Protein AF-M2N703-F1 (afdb_monomer_lite)

Radius of gyration: 24.12 Å; chains: 1; bounding box: 45×65×49 Å

pLDDT: mean 72.52, std 17.82, range [39.44, 97.25]

Foldseek 3Di:
DDDDDDDDDPPPDDPVVVVVVVVVVVVVVCVVCVPPDPDPPPPPPPDPDPDPDDPPPDDVCNVVVDPDDPPPPDDDDDDDPCPVVVVLQQVQAAPVPRDGQDDPPDDPDDSVVQQQVQAAPPPSGGHHPVQWDDDVGTHGPVRVVD

Organism: Baudoinia panamericana (strain UAMH 10762) (NCBI:txid717646)

Sequence (146 aa):
GSRTRKRHRDDRPEEGDVYASTLKRLFDAQKRHPDASPMPSSQSLPTPSAGHGTPQRSTLHSFWKLPSEPSRRDLDAMDVDDGAQRLVLESLRCEDCDRRLMDDEGGLIVESMIEQETACVCCRRRVCDTCSVSGDRRICLGCAST

Secondary structure (DSSP, 8-state):
---PPP--------HHHHHHHHHHHHHHHHHH-TT------------------------HHHHTT---------------S-HHHHHHHHHSB-TTT--BSS-SS-----HHHHHHHHB-TTT--B--GGGEEESSSEEEHHHH--

Structure (mmCIF, N/CA/C/O backbone):
data_AF-M2N703-F1
#
_entry.id   AF-M2N703-F1
#
loop_
_atom_site.group_PDB
_atom_site.id
_atom_site.type_symbol
_atom_site.label_atom_id
_atom_site.label_alt_id
_atom_site.label_comp_id
_atom_site.label_asym_id
_atom_site.label_entity_id
_atom_site.label_seq_id
_atom_site.pdbx_PDB_ins_code
_atom_site.Cartn_x
_atom_site.Cartn_y
_atom_site.Cartn_z
_atom_site.occupancy
_atom_site.B_iso_or_equiv
_atom_site.auth_seq_id
_atom_site.auth_comp_id
_atom_site.auth_asym_id
_atom_site.auth_atom_id
_atom_site.pdbx_PDB_model_num
ATOM 1 N N . GLY A 1 1 ? 16.851 32.153 2.566 1.00 46.31 1 GLY A N 1
ATOM 2 C CA . GLY A 1 1 ? 16.071 30.904 2.498 1.00 46.31 1 GLY A CA 1
ATOM 3 C C . GLY A 1 1 ? 16.690 29.982 1.474 1.00 46.31 1 GLY A C 1
ATOM 4 O O . GLY A 1 1 ? 16.615 30.271 0.287 1.00 46.31 1 GLY A O 1
ATOM 5 N N . SER A 1 2 ? 17.356 28.919 1.918 1.00 62.38 2 SER A N 1
ATOM 6 C CA . SER A 1 2 ? 18.016 27.965 1.022 1.00 62.38 2 SER A CA 1
ATOM 7 C C . SER A 1 2 ? 16.990 26.957 0.509 1.00 62.38 2 SER A C 1
ATOM 9 O O . SER A 1 2 ? 16.600 26.038 1.223 1.00 62.38 2 SER A O 1
ATOM 11 N N . ARG A 1 3 ? 16.522 27.149 -0.726 1.00 70.56 3 ARG A N 1
ATOM 12 C CA . ARG A 1 3 ? 15.630 26.214 -1.422 1.00 70.56 3 ARG A CA 1
ATOM 13 C C . ARG A 1 3 ? 16.445 24.982 -1.823 1.00 70.56 3 ARG A C 1
ATOM 15 O O . ARG A 1 3 ? 17.262 25.057 -2.739 1.00 70.56 3 ARG A O 1
ATOM 22 N N . THR A 1 4 ? 16.267 23.853 -1.142 1.00 74.62 4 THR A N 1
ATOM 23 C CA . THR A 1 4 ? 16.897 22.594 -1.558 1.00 74.62 4 THR A CA 1
ATOM 24 C C . THR A 1 4 ? 16.247 22.124 -2.860 1.00 74.62 4 THR A C 1
ATOM 26 O O . THR A 1 4 ? 15.032 21.959 -2.963 1.00 74.62 4 THR A O 1
ATOM 29 N N . ARG A 1 5 ? 17.053 21.989 -3.919 1.00 76.62 5 ARG A N 1
ATOM 30 C CA . ARG A 1 5 ? 16.572 21.575 -5.243 1.00 76.62 5 ARG A CA 1
ATOM 31 C C . ARG A 1 5 ? 16.208 20.090 -5.202 1.00 76.62 5 ARG A C 1
ATOM 33 O O . ARG A 1 5 ? 16.983 19.289 -4.678 1.00 76.62 5 ARG A O 1
ATOM 40 N N . LYS A 1 6 ? 15.053 19.723 -5.773 1.00 77.00 6 LYS A N 1
ATOM 41 C CA . LYS A 1 6 ? 14.619 18.324 -5.914 1.00 77.00 6 LYS A CA 1
ATOM 42 C C . LYS A 1 6 ? 15.734 17.540 -6.607 1.00 77.00 6 LYS A C 1
ATOM 44 O O . LYS A 1 6 ? 16.128 17.872 -7.726 1.00 77.00 6 LYS A O 1
ATOM 49 N N . ARG A 1 7 ? 16.273 16.534 -5.919 1.00 76.00 7 ARG A N 1
ATOM 50 C CA . ARG A 1 7 ? 17.220 15.599 -6.522 1.00 76.00 7 ARG A CA 1
ATOM 51 C C . ARG A 1 7 ? 16.426 14.697 -7.451 1.00 76.00 7 ARG A C 1
ATOM 53 O O . ARG A 1 7 ? 15.554 13.960 -7.000 1.00 76.00 7 ARG A O 1
ATOM 60 N N . HIS A 1 8 ? 16.701 14.821 -8.738 1.00 72.44 8 HIS A N 1
ATOM 61 C CA . HIS A 1 8 ? 16.291 13.837 -9.721 1.00 72.44 8 HIS A CA 1
ATOM 62 C C . HIS A 1 8 ? 16.931 12.499 -9.338 1.00 72.44 8 HIS A C 1
ATOM 64 O O . HIS A 1 8 ? 18.124 12.455 -9.035 1.00 72.44 8 HIS A O 1
ATOM 70 N N . ARG A 1 9 ? 16.121 11.447 -9.262 1.00 74.62 9 ARG A N 1
ATOM 71 C CA . ARG A 1 9 ? 16.570 10.083 -8.991 1.00 74.62 9 ARG A CA 1
ATOM 72 C C . ARG A 1 9 ? 15.995 9.197 -10.080 1.00 74.62 9 ARG A C 1
ATOM 74 O O . ARG A 1 9 ? 15.022 8.491 -9.845 1.00 74.62 9 ARG A O 1
ATOM 81 N N . ASP A 1 10 ? 16.639 9.248 -11.236 1.00 70.50 10 ASP A N 1
ATOM 82 C CA . ASP A 1 10 ? 16.425 8.278 -12.307 1.00 70.50 10 ASP A CA 1
ATOM 83 C C . ASP A 1 10 ? 17.621 7.319 -12.369 1.00 70.50 10 ASP A C 1
ATOM 85 O O . ASP A 1 10 ? 18.140 6.999 -13.427 1.00 70.50 10 ASP A O 1
ATOM 89 N N . ASP A 1 11 ? 18.046 6.814 -11.206 1.00 76.94 11 ASP A N 1
ATOM 90 C CA . ASP A 1 11 ? 18.949 5.658 -11.11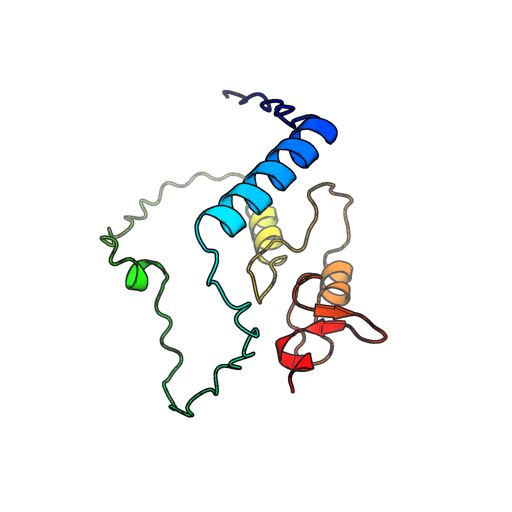3 1.00 76.94 11 ASP A CA 1
ATOM 91 C C . ASP A 1 11 ? 18.157 4.341 -11.242 1.00 76.94 11 ASP A C 1
ATOM 93 O O . ASP A 1 11 ? 18.515 3.324 -10.645 1.00 76.94 11 ASP A O 1
ATOM 97 N N . ARG A 1 12 ? 17.014 4.361 -11.946 1.00 82.62 12 ARG A N 1
ATOM 98 C CA . ARG A 1 12 ? 16.209 3.160 -12.161 1.00 82.62 12 ARG A CA 1
ATOM 99 C C . ARG A 1 12 ? 16.908 2.322 -13.237 1.00 82.62 12 ARG A C 1
ATOM 101 O O . ARG A 1 12 ? 16.991 2.785 -14.372 1.00 82.62 12 ARG A O 1
ATOM 108 N N . PRO A 1 13 ? 17.401 1.117 -12.909 1.00 85.44 13 PRO A N 1
ATOM 109 C CA . PRO A 1 13 ? 18.003 0.238 -13.904 1.00 85.44 13 PRO A CA 1
ATOM 110 C C . PRO A 1 13 ? 16.981 -0.167 -14.971 1.00 85.44 13 PRO A C 1
ATOM 112 O O . PRO A 1 13 ? 15.771 -0.178 -14.714 1.00 85.44 13 PRO A O 1
ATOM 115 N N . GLU A 1 14 ? 17.481 -0.518 -16.155 1.00 90.69 14 GLU A N 1
ATOM 116 C CA . GLU A 1 14 ? 16.664 -1.062 -17.236 1.00 90.69 14 GLU A CA 1
ATOM 117 C C . GLU A 1 14 ? 15.948 -2.340 -16.769 1.00 90.69 14 GLU A C 1
ATOM 119 O O . GLU A 1 14 ? 16.487 -3.135 -15.995 1.00 90.69 14 GLU A O 1
ATOM 124 N N . GLU A 1 15 ? 14.723 -2.564 -17.248 1.00 92.00 15 GLU A N 1
ATOM 125 C CA . GLU A 1 15 ? 13.952 -3.764 -16.912 1.00 92.00 15 GLU A CA 1
ATOM 126 C C . GLU A 1 15 ? 14.706 -5.059 -17.261 1.00 92.00 15 GLU A C 1
ATOM 128 O O . GLU A 1 15 ? 14.689 -6.007 -16.473 1.00 92.00 15 GLU A O 1
ATOM 133 N N . GLY A 1 16 ? 15.439 -5.073 -18.380 1.00 94.81 16 GLY A N 1
ATOM 134 C CA . GLY A 1 16 ? 16.283 -6.201 -18.779 1.00 94.81 16 GLY A CA 1
ATOM 135 C C . GLY A 1 16 ? 17.371 -6.532 -17.751 1.00 94.81 16 GLY A C 1
ATOM 136 O O . GLY A 1 16 ? 17.542 -7.698 -17.382 1.00 94.81 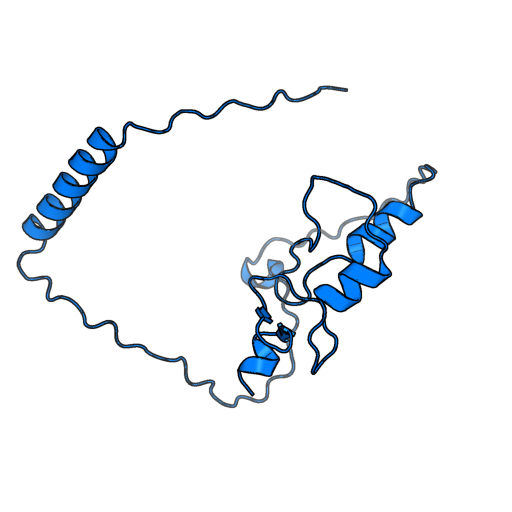16 GLY A O 1
ATOM 137 N N . ASP A 1 17 ? 18.045 -5.515 -17.212 1.00 93.44 17 ASP A N 1
ATOM 138 C CA . ASP A 1 17 ? 19.077 -5.682 -16.180 1.00 93.44 17 ASP A CA 1
ATOM 139 C C . ASP A 1 17 ? 18.487 -6.194 -14.861 1.00 93.44 17 ASP A C 1
ATOM 141 O O . ASP A 1 17 ? 19.048 -7.076 -14.196 1.00 93.44 17 ASP A O 1
ATOM 145 N N . VAL A 1 18 ? 17.314 -5.680 -14.480 1.00 94.69 18 VAL A N 1
ATOM 146 C CA . VAL A 1 18 ? 16.582 -6.163 -13.303 1.00 94.69 18 VAL A CA 1
ATOM 147 C C . VAL A 1 18 ? 16.211 -7.632 -13.480 1.00 94.69 18 VAL A C 1
ATOM 149 O O . VAL A 1 18 ? 16.441 -8.430 -12.567 1.00 94.69 18 VAL A O 1
ATOM 152 N N . TYR A 1 19 ? 15.704 -8.011 -14.652 1.00 96.75 19 TYR A N 1
ATOM 153 C CA . TYR A 1 19 ? 15.330 -9.387 -14.955 1.00 96.75 19 TYR A CA 1
ATOM 154 C C . TYR A 1 19 ? 16.536 -10.330 -14.883 1.00 96.75 19 TYR A C 1
ATOM 156 O O . TYR A 1 19 ? 16.517 -11.310 -14.131 1.00 96.75 19 TYR A O 1
ATOM 164 N N . ALA A 1 20 ? 17.622 -9.999 -15.586 1.00 96.62 20 ALA A N 1
ATOM 165 C CA . ALA A 1 20 ? 18.835 -10.810 -15.613 1.00 96.62 20 ALA A CA 1
ATOM 166 C C . ALA A 1 20 ? 19.461 -10.958 -14.216 1.00 96.62 20 ALA A C 1
ATOM 168 O O . ALA A 1 20 ? 19.832 -12.063 -13.803 1.00 96.62 20 ALA A O 1
ATOM 169 N N . SER A 1 21 ? 19.539 -9.862 -13.452 1.00 96.44 21 SER A N 1
ATOM 170 C CA . SER A 1 21 ? 20.088 -9.881 -12.092 1.00 96.44 21 SER A CA 1
ATOM 171 C C . SER A 1 21 ? 19.234 -10.719 -11.137 1.00 96.44 21 SER A C 1
ATOM 173 O O . SER A 1 21 ? 19.770 -11.478 -10.326 1.00 96.44 21 SER A O 1
ATOM 175 N N . THR A 1 22 ? 17.910 -10.636 -11.259 1.00 96.44 22 THR A N 1
ATOM 176 C CA . THR A 1 22 ? 16.965 -11.421 -10.460 1.00 96.44 22 THR A CA 1
ATOM 177 C C . THR A 1 22 ? 17.107 -12.905 -10.758 1.00 96.44 22 THR A C 1
ATOM 179 O O . THR A 1 22 ? 17.272 -13.700 -9.832 1.00 96.44 22 THR A O 1
ATOM 182 N N . LEU A 1 23 ? 17.118 -13.277 -12.040 1.00 97.25 23 LEU A N 1
ATOM 183 C CA . LEU A 1 23 ? 17.233 -14.670 -12.460 1.00 97.25 23 LEU A CA 1
ATOM 184 C C . LEU A 1 23 ? 18.543 -15.295 -11.966 1.00 97.25 23 LEU A C 1
ATOM 186 O O . LEU A 1 23 ? 18.536 -16.394 -11.409 1.00 97.25 23 LEU A O 1
ATOM 190 N N . LYS A 1 24 ? 19.654 -14.554 -12.068 1.00 97.06 24 LYS A N 1
ATOM 191 C CA . LYS A 1 24 ? 20.945 -14.971 -11.513 1.00 97.06 24 LYS A CA 1
ATOM 192 C C . LYS A 1 24 ? 20.864 -15.215 -10.003 1.00 97.06 24 LYS A C 1
ATOM 194 O O . LYS A 1 24 ? 21.310 -16.254 -9.528 1.00 97.06 24 LYS A O 1
ATOM 199 N N . ARG A 1 25 ? 20.268 -14.289 -9.242 1.00 95.81 25 ARG A N 1
ATOM 200 C CA . ARG A 1 25 ? 20.144 -14.411 -7.776 1.00 95.81 25 ARG A CA 1
ATOM 201 C C . ARG A 1 25 ? 19.295 -15.610 -7.363 1.00 95.81 25 ARG A C 1
ATOM 203 O O . ARG A 1 25 ? 19.656 -16.280 -6.399 1.00 95.81 25 ARG A O 1
ATOM 210 N N . LEU A 1 26 ? 18.204 -15.881 -8.080 1.00 93.62 26 LEU A N 1
ATOM 211 C CA . LEU A 1 26 ? 17.349 -17.046 -7.839 1.00 93.62 26 LEU A CA 1
ATOM 212 C C . LEU A 1 26 ? 18.117 -18.350 -8.074 1.00 93.62 26 LEU A C 1
ATOM 214 O O . LEU A 1 26 ? 18.108 -19.232 -7.216 1.00 93.62 26 LEU A O 1
ATOM 218 N N . PHE A 1 27 ? 18.842 -18.437 -9.188 1.00 94.50 27 PHE A N 1
ATOM 219 C CA . PHE A 1 27 ? 19.640 -19.615 -9.513 1.00 94.50 27 PHE A CA 1
ATOM 220 C C . PHE A 1 27 ? 20.782 -19.835 -8.508 1.00 94.50 27 PHE A C 1
ATOM 222 O O . PHE A 1 27 ? 20.968 -20.939 -7.996 1.00 94.50 27 PHE A O 1
ATOM 229 N N . ASP A 1 28 ? 21.502 -18.771 -8.142 1.00 95.25 28 ASP A N 1
ATOM 230 C CA . ASP A 1 28 ? 22.570 -18.827 -7.138 1.00 95.25 28 ASP A CA 1
ATOM 231 C C . ASP A 1 28 ? 22.037 -19.201 -5.745 1.00 95.25 28 ASP A C 1
ATOM 233 O O . ASP A 1 28 ? 22.738 -19.836 -4.954 1.00 95.25 28 ASP A O 1
ATOM 237 N N . ALA A 1 29 ? 20.814 -18.791 -5.399 1.00 90.75 29 ALA A N 1
ATOM 238 C CA . ALA A 1 29 ? 20.168 -19.184 -4.149 1.00 90.75 29 ALA A CA 1
ATOM 239 C C . ALA A 1 29 ? 19.854 -20.686 -4.135 1.00 90.75 29 ALA A C 1
ATOM 241 O O . ALA A 1 29 ? 20.221 -21.368 -3.179 1.00 90.75 29 ALA A O 1
ATOM 242 N N . GLN A 1 30 ? 19.271 -21.211 -5.216 1.00 88.38 30 GLN A N 1
ATOM 243 C CA . GLN A 1 30 ? 18.987 -22.642 -5.352 1.00 88.38 30 GLN A CA 1
ATOM 244 C C . GLN A 1 30 ? 20.265 -23.483 -5.316 1.00 88.38 30 GLN A C 1
ATOM 246 O O . GLN A 1 30 ? 20.333 -24.483 -4.609 1.00 88.38 30 GLN A O 1
ATOM 251 N N . LYS A 1 31 ? 21.321 -23.044 -6.010 1.00 90.19 31 LYS A N 1
ATOM 252 C CA . LYS A 1 31 ? 22.604 -23.756 -6.030 1.00 90.19 31 LYS A CA 1
ATOM 253 C C . LYS A 1 31 ? 23.273 -23.824 -4.654 1.00 90.19 31 LYS A C 1
ATOM 255 O O . LYS A 1 31 ? 23.935 -24.811 -4.348 1.00 90.19 31 LYS A O 1
ATOM 260 N N . ARG A 1 32 ? 23.133 -22.776 -3.835 1.00 91.00 32 ARG A N 1
ATOM 261 C CA . ARG A 1 32 ? 23.692 -22.733 -2.471 1.00 91.00 32 ARG A CA 1
ATOM 262 C C . ARG A 1 32 ? 22.892 -23.556 -1.466 1.00 91.00 32 ARG A C 1
ATOM 264 O O . ARG A 1 32 ? 23.465 -23.988 -0.472 1.00 91.00 32 ARG A O 1
ATOM 271 N N . HIS A 1 33 ? 21.605 -23.772 -1.720 1.00 85.12 33 HIS A N 1
ATOM 272 C CA . HIS A 1 33 ? 20.712 -24.498 -0.824 1.00 85.12 33 HIS A CA 1
ATOM 273 C C . HIS A 1 33 ? 19.946 -25.602 -1.577 1.00 85.12 33 HIS A C 1
ATOM 275 O 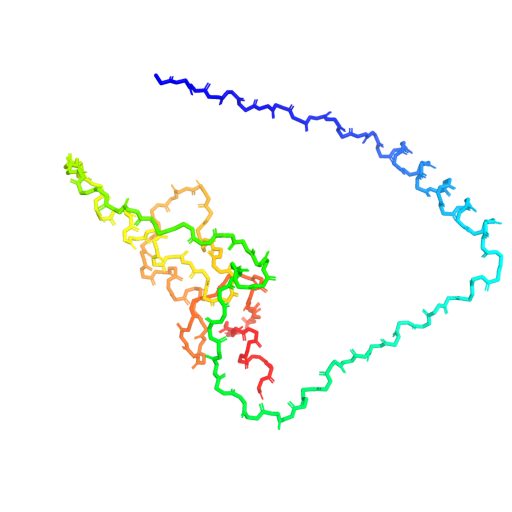O . HIS A 1 33 ? 18.733 -25.485 -1.747 1.00 85.12 33 HIS A O 1
ATOM 281 N N . PRO A 1 34 ? 20.630 -26.675 -2.026 1.00 78.88 34 PRO A N 1
ATOM 282 C CA . PRO A 1 34 ? 19.998 -27.758 -2.785 1.00 78.88 34 PRO A CA 1
ATOM 283 C C . PRO A 1 34 ? 18.911 -28.500 -1.988 1.00 78.88 34 PRO A C 1
ATOM 285 O O . PRO A 1 34 ? 17.944 -28.968 -2.578 1.00 78.88 34 PRO A O 1
ATOM 288 N N . ASP A 1 35 ? 19.028 -28.532 -0.656 1.00 80.25 35 ASP A N 1
ATOM 289 C CA . ASP A 1 35 ? 18.078 -29.198 0.247 1.00 80.25 35 ASP A CA 1
ATOM 290 C C . ASP A 1 35 ? 17.068 -28.230 0.891 1.00 80.25 35 ASP A C 1
ATOM 292 O O . ASP A 1 35 ? 16.363 -28.591 1.838 1.00 80.25 35 ASP A O 1
ATOM 296 N N . ALA A 1 36 ? 16.987 -26.979 0.419 1.00 73.69 36 ALA A N 1
ATOM 297 C CA . ALA A 1 36 ? 15.957 -26.057 0.884 1.00 73.69 36 ALA A CA 1
ATOM 298 C C . ALA A 1 36 ? 14.587 -26.527 0.386 1.00 73.69 36 ALA A C 1
ATOM 300 O O . ALA A 1 36 ? 14.146 -26.187 -0.711 1.00 73.69 36 ALA A O 1
ATOM 301 N N . SER A 1 37 ? 13.895 -27.307 1.217 1.00 72.00 37 SER A N 1
ATOM 302 C CA . SER A 1 37 ? 12.477 -27.577 1.005 1.00 72.00 37 SER A CA 1
ATOM 303 C C . SER A 1 37 ? 11.705 -26.249 1.014 1.00 72.00 37 SER A C 1
ATOM 305 O O . SER A 1 37 ? 11.979 -25.394 1.865 1.00 72.00 37 SER A O 1
ATOM 307 N N . PRO A 1 38 ? 10.761 -26.030 0.080 1.00 70.12 38 PRO A N 1
ATOM 308 C CA . PRO A 1 38 ? 9.867 -24.888 0.168 1.00 70.12 38 PRO A CA 1
ATOM 309 C C . PRO A 1 38 ? 9.095 -25.019 1.479 1.00 70.12 38 PRO A C 1
ATOM 311 O O . PRO A 1 38 ? 8.271 -25.920 1.631 1.00 70.12 38 PRO A O 1
ATOM 314 N N . MET A 1 39 ? 9.396 -24.152 2.450 1.00 69.00 39 MET A N 1
ATOM 315 C CA . MET A 1 39 ? 8.619 -24.106 3.679 1.00 69.00 39 MET A CA 1
ATOM 316 C C . MET A 1 39 ? 7.200 -23.697 3.279 1.00 69.00 39 MET A C 1
ATOM 318 O O . MET A 1 39 ? 7.035 -22.603 2.726 1.00 69.00 39 MET A O 1
ATOM 322 N N . PRO A 1 40 ? 6.173 -24.531 3.521 1.00 65.00 40 PRO A N 1
ATOM 323 C CA . PRO A 1 40 ? 4.810 -24.062 3.381 1.00 65.00 40 PRO A CA 1
ATOM 324 C C . PRO A 1 40 ? 4.676 -22.844 4.291 1.00 65.00 40 PRO A C 1
ATOM 326 O O . PRO A 1 40 ? 5.105 -22.876 5.447 1.00 65.00 40 PRO A O 1
ATOM 329 N N . SER A 1 41 ? 4.141 -21.747 3.757 1.00 62.91 41 SER A N 1
ATOM 330 C CA . SER A 1 41 ? 3.772 -20.597 4.571 1.00 62.91 41 SER A CA 1
ATOM 331 C C . SER A 1 41 ? 2.662 -21.046 5.514 1.00 62.91 41 SER A C 1
ATOM 333 O O . SER A 1 41 ? 1.480 -20.942 5.197 1.00 62.91 41 SER A O 1
ATOM 335 N N . SER A 1 42 ? 3.044 -21.604 6.662 1.00 61.31 42 SER A N 1
ATOM 336 C CA . SER A 1 42 ? 2.148 -21.798 7.784 1.00 61.31 42 SER A CA 1
ATOM 337 C C . SER A 1 42 ? 1.652 -20.410 8.138 1.00 61.31 42 SER A C 1
ATOM 339 O O . SER A 1 42 ? 2.398 -19.596 8.681 1.00 61.31 42 SER A O 1
ATOM 341 N N . GLN A 1 43 ? 0.412 -20.115 7.762 1.00 60.16 43 GLN A N 1
ATOM 342 C CA . GLN A 1 43 ? -0.306 -18.945 8.234 1.00 60.16 43 GLN A CA 1
ATOM 343 C C . GLN A 1 43 ? -0.541 -19.154 9.731 1.00 60.16 43 GLN A C 1
ATOM 345 O O . GLN A 1 43 ? -1.609 -19.579 10.161 1.00 60.16 43 GLN A O 1
ATOM 350 N N . SER A 1 44 ? 0.492 -18.933 10.542 1.00 55.59 44 SER A N 1
ATOM 351 C CA . SER A 1 44 ? 0.340 -18.782 11.977 1.00 55.59 44 SER A CA 1
ATOM 352 C C . SER A 1 44 ? -0.360 -17.448 12.187 1.00 55.59 44 SER A C 1
ATOM 354 O O . SER A 1 44 ? 0.283 -16.408 12.328 1.00 55.59 44 SER A O 1
ATOM 356 N N . LEU A 1 45 ? -1.690 -17.479 12.138 1.00 54.53 45 LEU A N 1
ATOM 357 C CA . LEU A 1 45 ? -2.515 -16.444 12.735 1.00 54.53 45 LEU A CA 1
ATOM 358 C C . LEU A 1 45 ? -2.077 -16.340 14.204 1.00 54.53 45 LEU A C 1
ATOM 360 O O . LEU A 1 45 ? -2.122 -17.351 14.910 1.00 54.53 45 LEU A O 1
ATOM 364 N N . PRO A 1 46 ? -1.599 -15.179 14.678 1.00 49.97 46 PRO A N 1
ATOM 365 C CA . PRO A 1 46 ? -1.338 -15.004 16.093 1.00 49.97 46 PRO A CA 1
ATOM 366 C C . PRO A 1 46 ? -2.677 -15.101 16.821 1.00 49.97 46 PRO A C 1
ATOM 368 O O . PRO A 1 46 ? -3.521 -14.218 16.701 1.00 49.97 46 PRO A O 1
ATOM 371 N N . THR A 1 47 ? -2.892 -16.188 17.557 1.00 49.94 47 THR A N 1
ATOM 372 C CA . THR A 1 47 ? -4.002 -16.306 18.501 1.00 49.94 47 THR A CA 1
ATOM 373 C C . THR A 1 47 ? -3.785 -15.247 19.585 1.00 49.94 47 THR A C 1
ATOM 375 O O . THR A 1 47 ? -2.784 -15.336 20.305 1.00 49.94 47 THR A O 1
ATOM 378 N N . PRO A 1 48 ? -4.653 -14.229 19.736 1.00 47.97 48 PRO A N 1
ATOM 379 C CA . PRO A 1 48 ? -4.529 -13.311 20.853 1.00 47.97 48 PRO A CA 1
ATOM 380 C C . PRO A 1 48 ? -4.873 -14.083 22.127 1.00 47.97 48 PRO A C 1
ATOM 382 O O . PRO A 1 48 ? -6.026 -14.417 22.391 1.00 47.97 48 PRO A O 1
ATOM 385 N N . SER A 1 49 ? -3.844 -14.400 22.912 1.00 46.44 49 SER A N 1
ATOM 386 C CA . SER A 1 49 ? -4.005 -14.749 24.319 1.00 46.44 49 SER A CA 1
ATOM 387 C C . SER A 1 49 ? -4.827 -13.643 24.977 1.00 46.44 49 SER A C 1
ATOM 389 O O . SER A 1 49 ? -4.431 -12.475 24.962 1.00 46.44 49 SER A O 1
ATOM 391 N N . ALA A 1 50 ? -5.988 -14.011 25.514 1.00 48.88 50 ALA A N 1
ATOM 392 C CA . ALA A 1 50 ? -6.860 -13.146 26.290 1.00 48.88 50 ALA A CA 1
ATOM 393 C C . ALA A 1 50 ? -6.195 -12.792 27.634 1.00 48.88 50 ALA A C 1
ATOM 395 O O . ALA A 1 50 ? -6.589 -13.267 28.695 1.00 48.88 50 ALA A O 1
ATOM 396 N N . GLY A 1 51 ? -5.163 -11.954 27.589 1.00 45.66 51 GLY A N 1
ATOM 397 C CA . GLY A 1 51 ? -4.650 -11.227 28.737 1.00 45.66 51 GLY A CA 1
ATOM 398 C C . GLY A 1 51 ? -5.330 -9.867 28.785 1.00 45.66 51 GLY A C 1
ATOM 399 O O . GLY A 1 51 ? -5.001 -8.987 27.996 1.00 45.66 51 GLY A O 1
ATOM 400 N N . HIS A 1 52 ? -6.277 -9.694 29.706 1.00 49.09 52 HIS A N 1
ATOM 401 C CA . HIS A 1 52 ? -6.797 -8.382 30.088 1.00 49.09 52 HIS A CA 1
ATOM 402 C C . HIS A 1 52 ? -5.656 -7.549 30.694 1.00 49.09 52 HIS A C 1
ATOM 404 O O . HIS A 1 52 ? -5.439 -7.547 31.902 1.00 49.09 52 HIS A O 1
ATOM 410 N N . GLY A 1 53 ? -4.895 -6.868 29.842 1.00 44.72 53 GLY A N 1
ATOM 411 C CA . GLY A 1 53 ? -3.994 -5.791 30.219 1.00 44.72 53 GLY A CA 1
ATOM 412 C C . GLY A 1 53 ? -4.625 -4.477 29.793 1.00 44.72 53 GLY A C 1
ATOM 413 O O . GLY A 1 53 ? -5.057 -4.334 28.651 1.00 44.72 53 GLY A O 1
ATOM 414 N N . THR A 1 54 ? -4.704 -3.518 30.710 1.00 55.47 54 THR A N 1
ATOM 415 C CA . THR A 1 54 ? -5.029 -2.124 30.392 1.00 55.47 54 THR A CA 1
ATOM 416 C C . THR A 1 54 ? -4.201 -1.645 29.189 1.00 55.47 54 THR A C 1
ATOM 418 O O . THR A 1 54 ? -3.063 -2.099 29.038 1.00 55.47 54 THR A O 1
ATOM 421 N N . PRO A 1 55 ? -4.716 -0.750 28.320 1.00 48.72 55 PRO A N 1
ATOM 422 C CA . PRO A 1 55 ? -3.940 -0.225 27.202 1.00 48.72 55 PRO A CA 1
ATOM 423 C C . PRO A 1 55 ? -2.766 0.590 27.756 1.00 48.72 55 PRO A C 1
ATOM 425 O O . PRO A 1 55 ? -2.871 1.784 28.033 1.00 48.72 55 PRO A O 1
ATOM 428 N N . GLN A 1 56 ? -1.636 -0.078 27.971 1.00 60.97 56 GLN A N 1
ATOM 429 C CA . GLN A 1 56 ? -0.373 0.545 28.317 1.00 60.97 56 GLN A CA 1
ATOM 430 C C . GLN A 1 56 ? 0.054 1.326 27.076 1.00 60.97 56 GLN A C 1
ATOM 432 O O . GLN A 1 56 ? 0.546 0.760 26.103 1.00 60.97 56 GLN A O 1
ATOM 437 N N . ARG A 1 57 ? -0.191 2.640 27.089 1.00 57.03 57 ARG A N 1
ATOM 438 C CA . ARG A 1 57 ? 0.306 3.590 26.086 1.00 57.03 57 ARG A CA 1
ATOM 439 C C . ARG A 1 57 ? 1.827 3.701 26.236 1.00 57.03 57 ARG A C 1
ATOM 441 O O . ARG A 1 57 ? 2.335 4.704 26.725 1.00 57.03 57 ARG A O 1
ATOM 448 N N . SER A 1 58 ? 2.564 2.655 25.875 1.00 71.12 58 SER A N 1
ATOM 449 C CA . SER A 1 58 ? 4.017 2.728 25.761 1.00 71.12 58 SER A CA 1
ATOM 450 C C . SER A 1 58 ? 4.341 3.519 24.501 1.00 71.12 58 SER A C 1
ATOM 452 O O . SER A 1 58 ? 3.941 3.131 23.401 1.00 71.12 58 SER A O 1
ATOM 454 N N . THR A 1 59 ? 5.036 4.642 24.643 1.00 76.06 59 THR A N 1
ATOM 455 C CA . THR A 1 59 ? 5.513 5.394 23.483 1.00 76.06 59 THR A CA 1
ATOM 456 C C . THR A 1 59 ? 6.601 4.581 22.778 1.00 76.06 59 THR A C 1
ATOM 458 O O . THR A 1 59 ? 7.296 3.779 23.407 1.00 76.06 59 THR A O 1
ATOM 461 N N . LEU A 1 60 ? 6.792 4.792 21.471 1.00 73.44 60 LEU A N 1
ATOM 462 C CA . LEU A 1 60 ? 7.902 4.176 20.726 1.00 73.44 60 LEU A CA 1
ATOM 463 C C . LEU A 1 60 ? 9.247 4.373 21.454 1.00 73.44 60 LEU A C 1
ATOM 465 O O . LEU A 1 60 ? 10.064 3.460 21.496 1.00 73.44 60 LEU A O 1
ATOM 469 N N . HIS A 1 61 ? 9.445 5.513 22.124 1.00 63.28 61 HIS A N 1
ATOM 470 C CA . HIS A 1 61 ? 10.639 5.803 22.926 1.00 63.28 61 HIS A CA 1
ATOM 471 C C . HIS A 1 61 ? 10.915 4.757 24.022 1.00 63.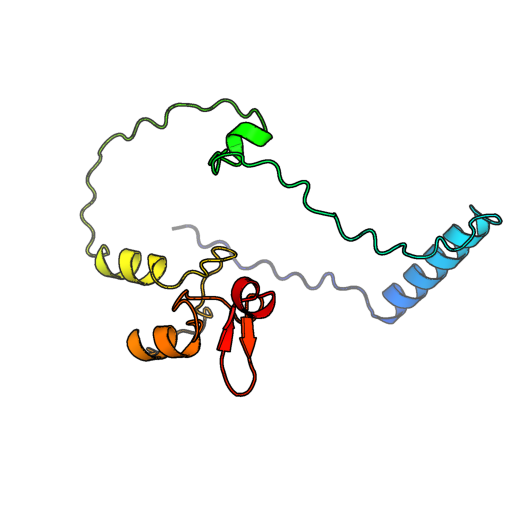28 61 HIS A C 1
ATOM 473 O O . HIS A 1 61 ? 12.076 4.422 24.258 1.00 63.28 61 HIS A O 1
ATOM 479 N N . SER A 1 62 ? 9.870 4.207 24.654 1.00 69.62 62 SER A N 1
ATOM 480 C CA . SER A 1 62 ? 9.983 3.152 25.669 1.00 69.62 62 SER A CA 1
ATOM 481 C C . SER A 1 62 ? 10.475 1.829 25.075 1.00 69.62 62 SER A C 1
ATOM 483 O O . SER A 1 62 ? 11.281 1.141 25.699 1.00 69.62 62 SER A O 1
ATOM 485 N N . PHE A 1 63 ? 10.040 1.495 23.855 1.00 75.56 63 PHE A N 1
ATOM 486 C CA . PHE A 1 63 ? 10.491 0.298 23.137 1.00 75.56 63 PHE A CA 1
ATOM 487 C C . PHE A 1 63 ? 11.970 0.381 22.744 1.00 75.56 63 PHE A C 1
ATOM 489 O O . PHE A 1 63 ? 12.700 -0.599 22.875 1.00 75.56 63 PHE A O 1
ATOM 496 N N . TRP A 1 64 ? 12.427 1.556 22.310 1.00 78.94 64 TRP A N 1
ATOM 497 C CA . TRP A 1 64 ? 13.797 1.764 21.831 1.00 78.94 64 TRP A CA 1
ATOM 498 C C . TRP A 1 64 ? 14.803 2.134 22.937 1.00 78.94 64 TRP A C 1
ATOM 500 O O . TRP A 1 64 ? 15.980 2.316 22.636 1.00 78.94 64 TRP A O 1
ATOM 510 N N . LYS A 1 65 ? 14.368 2.242 24.208 1.00 74.50 65 LYS A N 1
ATOM 511 C CA . LYS A 1 65 ? 15.185 2.678 25.366 1.00 74.50 65 LYS A CA 1
ATOM 512 C C . LYS A 1 65 ? 16.009 3.942 25.080 1.00 74.50 65 LYS A C 1
ATOM 514 O O . LYS A 1 65 ? 17.149 4.066 25.526 1.00 74.50 65 LYS A O 1
ATOM 519 N N . LEU A 1 66 ? 15.449 4.873 24.310 1.00 69.81 66 LEU A N 1
ATOM 520 C CA . LEU A 1 66 ? 16.146 6.116 23.998 1.00 69.81 66 LEU A CA 1
ATOM 521 C C . LEU A 1 66 ? 16.157 7.012 25.246 1.00 69.81 66 LEU A C 1
ATOM 523 O O . LEU A 1 66 ? 15.124 7.102 25.921 1.00 69.81 66 LEU A O 1
ATOM 527 N N . PRO A 1 67 ? 17.279 7.689 25.561 1.00 61.53 67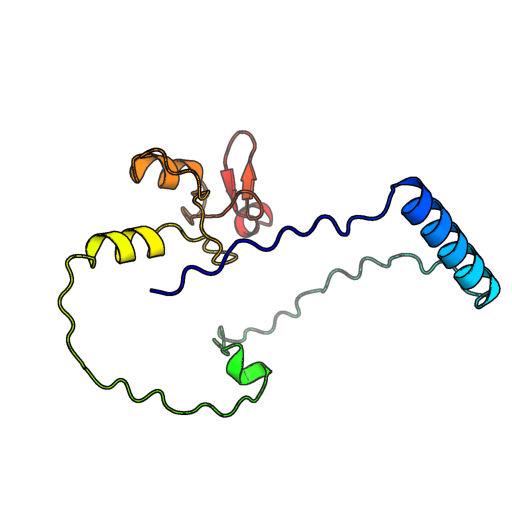 PRO A N 1
ATOM 528 C CA . PRO A 1 67 ? 17.304 8.705 26.605 1.00 61.53 67 PRO A CA 1
ATOM 529 C C . PRO A 1 67 ? 16.201 9.728 26.327 1.00 61.53 67 PRO A C 1
ATOM 531 O O . PRO A 1 67 ? 16.191 10.377 25.282 1.00 61.53 67 PRO A O 1
ATOM 534 N N . SER A 1 68 ? 15.229 9.829 27.231 1.00 57.53 68 SER A N 1
ATOM 535 C CA . SER A 1 68 ? 14.205 10.867 27.148 1.00 57.53 68 SER A CA 1
ATOM 536 C C . SER A 1 68 ? 14.788 12.135 27.754 1.00 57.53 68 SER A C 1
ATOM 538 O O . SER A 1 68 ? 14.749 12.310 28.970 1.00 57.53 68 SER A O 1
ATOM 540 N N . GLU A 1 69 ? 15.373 13.003 26.928 1.00 62.69 69 GLU A N 1
ATOM 541 C CA . GLU A 1 69 ? 15.651 14.365 27.376 1.00 62.69 69 GLU A CA 1
ATOM 542 C C . GLU A 1 69 ? 14.319 15.100 27.582 1.00 62.69 69 GLU A C 1
ATOM 544 O O . GLU A 1 69 ? 13.460 15.080 26.693 1.00 62.69 69 GLU A O 1
ATOM 549 N N . PRO A 1 70 ? 14.102 15.748 28.740 1.00 54.09 70 PRO A N 1
ATOM 550 C CA . PRO A 1 70 ? 12.943 16.600 28.921 1.00 54.09 70 PRO A CA 1
ATOM 551 C C . PRO A 1 70 ? 13.072 17.780 27.960 1.00 54.09 70 PRO A C 1
ATOM 553 O O . PRO A 1 70 ? 13.937 18.640 28.128 1.00 54.09 70 PRO A O 1
ATOM 556 N N . SER A 1 71 ? 12.203 17.829 26.949 1.00 54.09 71 SER A N 1
ATOM 557 C CA . SER A 1 71 ? 12.086 18.984 26.066 1.00 54.09 71 SER A CA 1
ATOM 558 C C . SER A 1 71 ? 11.718 20.203 26.915 1.00 54.09 71 SER A C 1
ATOM 560 O O . SER A 1 71 ? 10.557 20.377 27.300 1.00 54.09 71 SER A O 1
ATOM 562 N N . ARG A 1 72 ? 12.706 21.038 27.234 1.00 47.62 72 ARG A N 1
ATOM 563 C CA . ARG A 1 72 ? 12.477 22.392 27.728 1.00 47.62 72 ARG A CA 1
ATOM 564 C C . ARG A 1 72 ? 11.743 23.140 26.622 1.00 47.62 72 ARG A C 1
ATOM 566 O O . ARG A 1 72 ? 12.306 23.424 25.571 1.00 47.62 72 ARG A O 1
ATOM 573 N N . ARG A 1 73 ? 10.446 23.365 26.827 1.00 48.41 73 ARG A N 1
ATOM 574 C CA . ARG A 1 73 ? 9.667 24.293 26.012 1.00 48.41 73 ARG A CA 1
ATOM 575 C C . ARG A 1 73 ? 9.994 25.687 26.520 1.00 48.41 73 ARG A C 1
ATOM 577 O O . ARG A 1 73 ? 9.334 26.165 27.437 1.00 48.41 73 ARG A O 1
ATOM 584 N N . ASP A 1 74 ? 11.036 26.286 25.961 1.00 43.62 74 ASP A N 1
ATOM 585 C CA . ASP A 1 74 ? 11.200 27.727 26.064 1.00 43.62 74 ASP A CA 1
ATOM 586 C C . ASP A 1 74 ? 10.129 28.377 25.184 1.00 43.62 74 ASP A C 1
ATOM 588 O O . ASP A 1 74 ? 9.987 28.107 23.988 1.00 43.62 74 ASP A O 1
ATOM 592 N N . LEU A 1 75 ? 9.279 29.128 25.874 1.00 53.06 75 LEU A N 1
ATOM 593 C CA . LEU A 1 75 ? 8.229 29.965 25.335 1.00 53.06 75 LEU A CA 1
ATOM 594 C C . LEU A 1 75 ? 8.898 31.172 24.680 1.00 53.06 75 LEU A C 1
ATOM 596 O O . LEU A 1 75 ? 9.158 32.158 25.360 1.00 53.06 75 LEU A O 1
ATOM 600 N N . ASP A 1 76 ? 9.134 31.112 23.375 1.00 42.44 76 ASP A N 1
ATOM 601 C CA . ASP A 1 76 ? 9.366 32.318 22.588 1.00 42.44 76 ASP A CA 1
ATOM 602 C C . ASP A 1 76 ? 8.231 32.488 21.583 1.00 42.44 76 ASP A C 1
ATOM 604 O O . ASP A 1 76 ? 8.019 31.694 20.662 1.00 42.44 76 ASP A O 1
ATOM 608 N N . ALA A 1 77 ? 7.446 33.523 21.864 1.00 49.72 77 ALA A N 1
ATOM 609 C CA . ALA A 1 77 ? 6.341 34.003 21.072 1.00 49.72 77 ALA A CA 1
ATOM 610 C C . ALA A 1 77 ? 6.846 34.453 19.703 1.00 49.72 77 ALA A C 1
ATOM 612 O O . ALA A 1 77 ? 7.602 35.413 19.616 1.00 49.72 77 ALA A O 1
ATOM 613 N N . MET A 1 78 ? 6.374 33.811 18.638 1.00 39.44 78 MET A N 1
ATOM 614 C CA . MET A 1 78 ? 6.314 34.440 17.325 1.00 39.44 78 MET A CA 1
ATOM 615 C C . MET A 1 78 ? 4.884 34.314 16.820 1.00 39.44 78 MET A C 1
ATOM 617 O O . MET A 1 78 ? 4.438 33.261 16.369 1.00 39.44 78 MET A O 1
ATOM 621 N N . ASP A 1 79 ? 4.178 35.422 17.007 1.00 46.78 79 ASP A N 1
ATOM 622 C CA . ASP A 1 79 ? 2.953 35.804 16.329 1.00 46.78 79 ASP A CA 1
ATOM 623 C C . ASP A 1 79 ? 3.183 35.730 14.814 1.00 46.78 79 ASP A C 1
ATOM 625 O O . ASP A 1 79 ? 3.907 36.540 14.238 1.00 46.78 79 ASP A O 1
ATOM 629 N N . VAL A 1 80 ? 2.614 34.708 14.181 1.00 42.00 80 VAL A N 1
ATOM 630 C CA . VAL A 1 80 ? 2.283 34.737 12.760 1.00 42.00 80 VAL A CA 1
ATOM 631 C C . VAL A 1 80 ? 0.939 34.035 12.628 1.00 42.00 80 VAL A C 1
ATOM 633 O O . VAL A 1 80 ? 0.756 32.929 13.133 1.00 42.00 80 VAL A O 1
ATOM 636 N N . ASP A 1 81 ? 0.022 34.735 11.980 1.00 44.06 81 ASP A N 1
ATOM 637 C CA . ASP A 1 81 ? -1.340 34.431 11.535 1.00 44.06 81 ASP A CA 1
ATOM 638 C C . ASP A 1 81 ? -1.519 33.065 10.809 1.00 44.06 81 ASP A C 1
ATOM 640 O O . ASP A 1 81 ? -1.976 32.981 9.675 1.00 44.06 81 ASP A O 1
ATOM 644 N N . ASP A 1 82 ? -1.112 31.965 11.452 1.00 46.81 82 ASP A N 1
ATOM 645 C CA . ASP A 1 82 ? -1.017 30.599 10.900 1.00 46.81 82 ASP A CA 1
ATOM 646 C C . ASP A 1 82 ? -1.627 29.549 11.860 1.00 46.81 82 ASP A C 1
ATOM 648 O O . ASP A 1 82 ? -1.413 28.343 11.758 1.00 46.81 82 ASP A O 1
ATOM 652 N N . GLY A 1 83 ? -2.413 29.985 12.850 1.00 43.41 83 GLY A N 1
ATOM 653 C CA . GLY A 1 83 ? -3.049 29.085 13.823 1.00 43.41 83 GLY A CA 1
ATOM 654 C C . GLY A 1 83 ? -4.200 28.258 13.234 1.00 43.41 83 GLY A C 1
ATOM 655 O O . GLY A 1 83 ? -4.398 27.103 13.612 1.00 43.41 83 GLY A O 1
ATOM 656 N N . ALA A 1 84 ? -4.937 28.822 12.274 1.00 49.84 84 ALA A N 1
ATOM 657 C CA . ALA A 1 84 ? -6.101 28.169 11.673 1.00 49.84 84 ALA A CA 1
ATOM 658 C C . ALA A 1 84 ? -5.707 27.019 10.730 1.00 49.84 84 ALA A C 1
ATOM 660 O O . ALA A 1 84 ? -6.320 25.955 10.758 1.00 49.84 84 ALA A O 1
ATOM 661 N N . GLN A 1 85 ? -4.639 27.186 9.944 1.00 50.38 85 GLN A N 1
ATOM 662 C CA . GLN A 1 85 ? -4.190 26.177 8.975 1.00 50.38 85 GLN A CA 1
ATOM 663 C C . GLN A 1 85 ? -3.610 24.935 9.661 1.00 50.38 85 GLN A C 1
ATOM 665 O O . GLN A 1 85 ? -3.767 23.811 9.182 1.00 50.38 85 GLN A O 1
ATOM 670 N N . ARG A 1 86 ? -2.976 25.121 10.822 1.00 51.06 86 ARG A N 1
ATOM 671 C CA . ARG A 1 86 ? -2.372 24.031 11.588 1.00 51.06 86 ARG A CA 1
ATOM 672 C C . ARG A 1 86 ? -3.409 23.127 12.265 1.00 51.06 86 ARG A C 1
ATOM 674 O O . ARG A 1 86 ? -3.205 21.917 12.291 1.00 51.06 86 ARG A O 1
ATOM 681 N N . LEU A 1 87 ? -4.528 23.684 12.736 1.00 55.00 87 LEU A N 1
ATOM 682 C CA . LEU A 1 87 ? -5.645 22.911 13.298 1.00 55.00 87 LEU A CA 1
ATOM 683 C C . LEU A 1 87 ? -6.381 22.098 12.218 1.00 55.00 87 LEU A C 1
ATOM 685 O O . LEU A 1 87 ? -6.687 20.928 12.435 1.00 55.00 87 LEU A O 1
ATOM 689 N N . VAL A 1 88 ? -6.577 22.668 11.025 1.00 54.84 88 VAL A N 1
ATOM 690 C CA . VAL A 1 88 ? -7.200 21.967 9.882 1.00 54.84 88 VAL A CA 1
ATOM 691 C C . VAL A 1 88 ? -6.331 20.791 9.406 1.00 54.84 88 VAL A C 1
ATOM 693 O O . VAL A 1 88 ? -6.831 19.713 9.087 1.00 54.84 88 VAL A O 1
ATOM 696 N N . LEU A 1 89 ? -5.005 20.947 9.428 1.00 55.25 89 LEU A N 1
ATOM 697 C CA . LEU A 1 89 ? -4.058 19.918 8.990 1.00 55.25 89 LEU A CA 1
ATOM 698 C C . LEU A 1 89 ? -3.849 18.783 10.012 1.00 55.25 89 LEU A C 1
ATOM 700 O O . LEU A 1 89 ? -3.393 17.694 9.651 1.00 55.25 89 LEU A O 1
ATOM 704 N N . GLU A 1 90 ? -4.158 19.029 11.286 1.00 57.22 90 GLU A N 1
ATOM 705 C CA . GLU A 1 90 ? -4.199 18.001 12.331 1.00 57.22 90 GLU A CA 1
ATOM 706 C C . GLU A 1 90 ? -5.504 17.190 12.289 1.00 57.22 90 GLU A C 1
ATOM 708 O O . GLU A 1 90 ? -5.459 15.982 12.525 1.00 57.22 90 GLU A O 1
ATOM 713 N N . SER A 1 91 ? -6.626 17.800 11.890 1.00 60.91 91 SER A N 1
ATOM 714 C CA . SER A 1 91 ? -7.933 17.131 11.773 1.00 60.91 91 SER A CA 1
ATOM 715 C C . SER A 1 91 ? -8.018 16.098 10.638 1.00 60.91 91 SER A C 1
ATOM 717 O O . SER A 1 91 ? -8.798 15.148 10.725 1.00 60.91 91 SER A O 1
ATOM 719 N N . LEU A 1 92 ? -7.182 16.211 9.603 1.00 75.50 92 LEU A N 1
ATOM 720 C CA . LEU A 1 92 ? -7.223 15.374 8.394 1.00 75.50 92 LEU A CA 1
ATOM 721 C C . LEU A 1 92 ? -6.200 14.229 8.423 1.00 75.50 92 LEU A C 1
ATOM 723 O O . LEU A 1 92 ? -5.481 13.977 7.453 1.00 75.50 92 LEU A O 1
ATOM 727 N N . ARG A 1 93 ? -6.102 13.538 9.559 1.00 87.19 93 ARG A N 1
ATOM 728 C CA . ARG A 1 93 ? -5.227 12.373 9.742 1.00 87.19 93 ARG A CA 1
ATOM 729 C C . ARG A 1 93 ? -6.040 11.101 9.910 1.00 87.19 93 ARG A C 1
ATOM 731 O O . ARG A 1 93 ? -7.119 11.113 10.493 1.00 87.19 93 ARG A O 1
ATOM 738 N N . CYS A 1 94 ? -5.498 10.009 9.390 1.00 90.44 94 CYS A N 1
ATOM 739 C CA . CYS A 1 94 ? -6.035 8.674 9.579 1.00 90.44 94 CYS A CA 1
ATOM 740 C C . CYS A 1 94 ? -5.885 8.255 11.043 1.00 90.44 94 CYS A C 1
ATOM 742 O O . CYS A 1 94 ? -4.775 8.258 11.561 1.00 90.44 94 CYS A O 1
ATOM 744 N N . GLU A 1 95 ? -6.965 7.813 11.677 1.00 91.50 95 GLU A N 1
ATOM 745 C CA . GLU A 1 95 ? -6.948 7.359 13.074 1.00 91.50 95 GLU A CA 1
ATOM 746 C C . GLU A 1 95 ? -6.288 5.980 13.275 1.00 91.50 95 GLU A C 1
ATOM 748 O O . GLU A 1 95 ? -6.042 5.586 14.412 1.00 91.50 95 GLU A O 1
ATOM 753 N N . ASP A 1 96 ? -5.990 5.250 12.191 1.00 89.88 96 ASP A N 1
ATOM 754 C CA . ASP A 1 96 ? -5.333 3.932 12.244 1.00 89.88 96 ASP A CA 1
ATOM 755 C C . ASP A 1 96 ? -3.825 3.990 11.926 1.00 89.88 96 ASP A C 1
ATOM 757 O O . ASP A 1 96 ? -3.064 3.140 12.385 1.00 89.88 96 ASP A O 1
ATOM 761 N N . CYS A 1 97 ? -3.370 4.956 11.118 1.00 92.25 97 CYS A N 1
ATOM 762 C CA . CYS A 1 97 ? -1.970 5.025 10.670 1.00 92.25 97 CYS A CA 1
ATOM 763 C C . CYS A 1 97 ? -1.360 6.434 10.660 1.00 92.25 97 CYS A C 1
ATOM 765 O O . CYS A 1 97 ? -0.269 6.617 10.120 1.00 92.25 97 CYS A O 1
ATOM 767 N N . ASP A 1 98 ? -2.067 7.433 11.198 1.00 87.81 98 ASP A N 1
ATOM 768 C CA . ASP A 1 98 ? -1.671 8.849 11.322 1.00 87.81 98 ASP A CA 1
ATOM 769 C C . ASP A 1 98 ? -1.280 9.562 10.013 1.00 87.81 98 ASP A C 1
ATOM 771 O O . ASP A 1 98 ? -0.881 10.739 10.003 1.00 87.81 98 ASP A O 1
ATOM 775 N N . ARG A 1 99 ? -1.424 8.869 8.877 1.00 85.19 99 ARG A N 1
ATOM 776 C CA . ARG A 1 99 ? -1.176 9.404 7.542 1.00 85.19 99 ARG A CA 1
ATOM 777 C C . ARG A 1 99 ? -2.184 10.505 7.242 1.00 85.19 99 ARG A C 1
ATOM 779 O O . ARG A 1 99 ? -3.360 10.385 7.577 1.00 85.19 99 ARG A O 1
ATOM 786 N N . ARG A 1 100 ? -1.724 11.570 6.584 1.00 85.00 100 ARG A N 1
ATOM 787 C CA . ARG A 1 100 ? -2.617 12.615 6.076 1.00 85.00 100 ARG A CA 1
ATOM 788 C C . ARG A 1 100 ? -3.596 12.008 5.071 1.00 85.00 100 ARG A C 1
ATOM 790 O O . ARG A 1 100 ? -3.184 11.236 4.211 1.00 85.00 100 ARG A O 1
ATOM 797 N N . LEU A 1 101 ? -4.869 12.349 5.228 1.00 80.38 101 LEU A N 1
ATOM 798 C CA . LEU A 1 101 ? -5.980 11.915 4.379 1.00 80.38 101 LEU A CA 1
ATOM 799 C C . LEU A 1 101 ? -6.139 12.789 3.127 1.00 80.38 101 LEU A C 1
ATOM 801 O O . LEU A 1 101 ? -7.001 12.506 2.310 1.00 80.38 101 LEU A O 1
ATOM 805 N N . MET A 1 102 ? -5.305 13.823 2.996 1.00 70.75 102 MET A N 1
ATOM 806 C CA . MET A 1 102 ? -5.261 14.746 1.866 1.00 70.75 102 MET A CA 1
ATOM 807 C C . MET A 1 102 ? -4.034 14.471 1.003 1.00 70.75 102 MET A C 1
ATOM 809 O O . MET A 1 102 ? -2.924 14.333 1.527 1.00 70.75 102 MET A O 1
ATOM 813 N N . ASP A 1 103 ? -4.236 14.447 -0.304 1.00 56.53 103 ASP A N 1
ATOM 814 C CA . ASP A 1 103 ? -3.212 14.511 -1.338 1.00 56.53 103 ASP A CA 1
ATOM 815 C C . ASP A 1 103 ? -2.693 15.950 -1.528 1.00 56.53 103 ASP A C 1
ATOM 817 O O . ASP A 1 103 ? -3.410 16.933 -1.350 1.00 56.53 103 ASP A O 1
ATOM 821 N N . ASP A 1 104 ? -1.399 16.078 -1.840 1.00 53.41 104 ASP A N 1
ATOM 822 C CA . ASP A 1 104 ? -0.665 17.354 -1.926 1.00 53.41 104 ASP A CA 1
ATOM 823 C C . ASP A 1 104 ? -1.131 18.291 -3.073 1.00 53.41 104 ASP A C 1
ATOM 825 O O . ASP A 1 104 ? -0.643 19.416 -3.175 1.00 53.41 104 ASP A O 1
ATOM 829 N N . GLU A 1 105 ? -2.083 17.878 -3.917 1.00 54.47 105 GLU A N 1
ATOM 830 C CA . GLU A 1 105 ? -2.581 18.656 -5.062 1.00 54.47 105 GLU A CA 1
ATOM 831 C C . GLU A 1 105 ? -3.892 19.379 -4.690 1.00 54.47 105 GLU A C 1
ATOM 833 O O . GLU A 1 105 ? -4.996 19.018 -5.092 1.00 54.47 105 GLU A O 1
ATOM 838 N N . GLY A 1 106 ? -3.757 20.399 -3.840 1.00 51.19 106 GLY A N 1
ATOM 839 C CA . GLY A 1 106 ? -4.865 21.131 -3.228 1.00 51.19 106 GLY A CA 1
ATOM 840 C C . GLY A 1 106 ? -5.801 21.836 -4.216 1.00 51.19 106 GLY A C 1
ATOM 841 O O . GLY A 1 106 ? -5.540 22.954 -4.657 1.00 51.19 106 GLY A O 1
ATOM 842 N N . GLY A 1 107 ? -6.963 21.234 -4.456 1.00 48.00 107 GLY A N 1
ATOM 843 C CA . GLY A 1 107 ? -8.205 21.956 -4.718 1.00 48.00 107 GLY A CA 1
ATOM 844 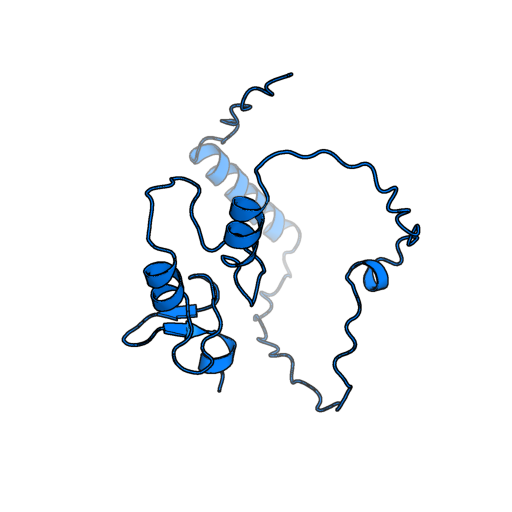C C . GLY A 1 107 ? -8.995 22.054 -3.416 1.00 48.00 107 GLY A C 1
ATOM 845 O O . GLY A 1 107 ? -9.084 21.067 -2.696 1.00 48.00 107 GLY A O 1
ATOM 846 N N . LEU A 1 108 ? -9.528 23.235 -3.094 1.00 50.34 108 LEU A N 1
ATOM 847 C CA . LEU A 1 108 ? -10.328 23.527 -1.896 1.00 50.34 108 LEU A CA 1
ATOM 848 C C . LEU A 1 108 ? -11.553 22.601 -1.795 1.00 50.34 108 LEU A C 1
ATOM 850 O O . LEU A 1 108 ? -12.664 22.976 -2.166 1.00 50.34 108 LEU A O 1
ATOM 854 N N . ILE A 1 109 ? -11.360 21.386 -1.298 1.00 52.06 109 ILE A N 1
ATOM 855 C CA . ILE A 1 109 ? -12.455 20.514 -0.915 1.00 52.06 109 ILE A CA 1
ATOM 856 C C . ILE A 1 109 ? -12.897 20.928 0.487 1.00 52.06 109 ILE A C 1
ATOM 858 O O . ILE A 1 109 ? -12.115 20.997 1.434 1.00 52.06 109 ILE A O 1
ATOM 862 N N . VAL A 1 110 ? -14.169 21.303 0.578 1.00 56.81 110 VAL A N 1
ATOM 863 C CA . VAL A 1 110 ? -14.855 21.654 1.820 1.00 56.81 110 VAL A CA 1
ATOM 864 C C . VAL A 1 110 ? -14.636 20.544 2.849 1.00 56.81 110 VAL A C 1
ATOM 866 O O . VAL A 1 110 ? -14.944 19.387 2.579 1.00 56.81 110 VAL A O 1
ATOM 869 N N . GLU A 1 111 ? -14.141 20.916 4.030 1.00 58.19 111 GLU A N 1
ATOM 870 C CA . GLU A 1 111 ? -13.855 20.054 5.193 1.00 58.19 111 GLU A CA 1
ATOM 871 C C . GLU A 1 111 ? -14.955 18.999 5.439 1.00 58.19 111 GLU A C 1
ATOM 873 O O . GLU A 1 111 ? -14.674 17.826 5.674 1.00 58.19 111 GLU A O 1
ATOM 878 N N . SER A 1 112 ? -16.216 19.386 5.219 1.00 59.81 112 SER A N 1
ATOM 879 C CA . SER A 1 112 ? -17.405 18.531 5.314 1.00 59.81 112 SER A CA 1
ATOM 880 C C . SER A 1 112 ? -17.447 17.326 4.357 1.00 59.81 112 SER A C 1
ATOM 882 O O . SER A 1 112 ? -18.115 16.345 4.687 1.00 59.81 112 SER A O 1
ATOM 884 N N . MET A 1 113 ? -16.850 17.389 3.163 1.00 61.56 113 MET A N 1
ATOM 885 C CA . MET A 1 113 ? -16.901 16.286 2.187 1.00 61.56 113 MET A CA 1
ATOM 886 C C . MET A 1 113 ? -15.857 15.218 2.516 1.00 61.56 113 MET A C 1
ATOM 888 O O . MET A 1 113 ? -16.171 14.031 2.486 1.00 61.56 113 MET A O 1
ATOM 892 N N . ILE A 1 114 ? -14.667 15.632 2.959 1.00 65.19 114 ILE A N 1
ATOM 893 C CA . ILE A 1 114 ? -13.592 14.711 3.352 1.00 65.19 114 ILE A CA 1
ATOM 894 C C . ILE A 1 114 ? -14.001 13.887 4.567 1.00 65.19 114 ILE A C 1
ATOM 896 O O . ILE A 1 114 ? -13.747 12.687 4.620 1.00 65.19 114 ILE A O 1
ATOM 900 N N . GLU A 1 115 ? -14.648 14.506 5.555 1.00 65.38 115 GLU A N 1
ATOM 901 C CA . GLU A 1 115 ? -15.098 13.782 6.742 1.00 65.38 115 GLU A CA 1
ATOM 902 C C . GLU A 1 115 ? -16.095 12.678 6.393 1.00 65.38 115 GLU A C 1
ATOM 904 O O . GLU A 1 115 ? -16.007 11.581 6.935 1.00 65.38 115 GLU A O 1
ATOM 909 N N . GLN A 1 116 ? -17.018 12.933 5.465 1.00 67.38 116 GLN A N 1
ATOM 910 C CA . GLN A 1 116 ? -18.014 11.944 5.051 1.00 67.38 116 GLN A CA 1
ATOM 911 C C . GLN A 1 116 ? -17.404 10.841 4.185 1.00 67.38 116 GLN A C 1
ATOM 913 O O . GLN A 1 116 ? -17.787 9.680 4.317 1.00 67.38 116 GLN A O 1
ATOM 918 N N . GLU A 1 117 ? -16.437 11.190 3.341 1.00 79.31 117 GLU A N 1
ATOM 919 C CA . GLU A 1 117 ? -15.795 10.263 2.411 1.00 79.31 117 GLU A CA 1
ATOM 920 C C . GLU A 1 117 ? -14.713 9.401 3.078 1.00 79.31 117 GLU A C 1
ATOM 922 O O . GLU A 1 117 ? -14.471 8.271 2.660 1.00 79.31 117 GLU A O 1
ATOM 927 N N . THR A 1 118 ? -14.107 9.883 4.168 1.00 87.38 118 THR A N 1
ATOM 928 C CA . THR A 1 118 ? -13.054 9.162 4.903 1.00 87.38 118 THR A CA 1
ATOM 929 C C . THR A 1 118 ? -13.548 8.473 6.175 1.00 87.38 118 THR A C 1
ATOM 931 O O . THR A 1 118 ? -12.843 7.607 6.703 1.00 87.38 118 THR A O 1
ATOM 934 N N . ALA A 1 119 ? -14.749 8.792 6.673 1.00 91.50 119 ALA A N 1
ATOM 935 C CA . ALA A 1 119 ? -15.278 8.199 7.899 1.00 91.50 119 ALA A CA 1
ATOM 936 C C . ALA A 1 119 ? -15.861 6.792 7.706 1.00 91.50 119 ALA A C 1
ATOM 938 O O . ALA A 1 119 ? -16.594 6.489 6.767 1.00 91.50 119 ALA A O 1
ATOM 939 N N . CYS A 1 120 ? -15.604 5.933 8.689 1.00 93.31 120 CYS A N 1
ATOM 940 C CA . CYS A 1 120 ? -16.259 4.642 8.832 1.00 93.31 120 CYS A CA 1
ATOM 941 C C . CYS A 1 120 ? -17.748 4.816 9.173 1.00 93.31 120 CYS A C 1
ATOM 943 O O . CYS A 1 120 ? -18.098 5.512 10.127 1.00 93.31 120 CYS A O 1
ATOM 945 N N . VAL A 1 121 ? -18.637 4.107 8.476 1.00 93.19 121 VAL A N 1
ATOM 946 C CA . VAL A 1 121 ? -20.085 4.180 8.737 1.00 93.19 121 VAL A CA 1
ATOM 947 C C . VAL A 1 121 ? -20.459 3.625 10.123 1.00 93.19 121 VAL A C 1
ATOM 949 O O . VAL A 1 121 ? -21.446 4.064 10.711 1.00 93.19 121 VAL A O 1
ATOM 952 N N . CYS A 1 122 ? -19.675 2.691 10.670 1.00 92.50 122 CYS A N 1
ATOM 953 C CA . CYS A 1 122 ? -19.971 2.044 11.952 1.00 92.50 122 CYS A CA 1
ATOM 954 C C . CYS A 1 122 ? -19.502 2.867 13.160 1.00 92.50 122 CYS A C 1
ATOM 956 O O . CYS A 1 122 ? -20.265 3.070 14.097 1.00 92.50 122 CYS A O 1
ATOM 958 N N . CYS A 1 123 ? -18.250 3.337 13.148 1.00 93.19 123 CYS A N 1
ATOM 959 C CA . CYS A 1 123 ? -17.633 4.007 14.301 1.00 93.19 123 CYS A CA 1
ATOM 960 C C . CYS A 1 123 ? -17.289 5.483 14.069 1.00 93.19 123 CYS A C 1
ATOM 962 O O . CYS A 1 123 ? -16.728 6.110 14.959 1.00 93.19 123 CYS A O 1
ATOM 964 N N . ARG A 1 124 ? -17.601 6.036 12.888 1.00 91.38 124 ARG A N 1
ATOM 965 C CA . ARG A 1 124 ? -17.343 7.433 12.485 1.00 91.38 124 ARG A CA 1
ATOM 966 C C . ARG A 1 124 ? -15.874 7.870 12.483 1.00 91.38 124 ARG A C 1
ATOM 968 O O . ARG A 1 124 ? -15.606 9.028 12.187 1.00 91.38 124 ARG A O 1
ATOM 975 N N . ARG A 1 125 ? -14.935 6.953 12.729 1.00 90.94 125 ARG A N 1
ATOM 976 C CA . ARG A 1 125 ? -13.497 7.234 12.663 1.00 90.94 125 ARG A CA 1
ATOM 977 C C . ARG A 1 125 ? -13.042 7.508 11.236 1.00 90.94 125 ARG A C 1
ATOM 979 O O . ARG A 1 125 ? -13.454 6.782 10.328 1.00 90.94 125 ARG A O 1
ATOM 986 N N . ARG A 1 126 ? -12.178 8.503 11.049 1.00 90.94 126 ARG A N 1
ATOM 987 C CA . ARG A 1 126 ? -11.591 8.858 9.752 1.00 90.94 126 ARG A CA 1
ATOM 988 C C . ARG A 1 126 ? -10.398 7.967 9.447 1.00 90.94 126 ARG A C 1
ATOM 990 O O . ARG A 1 126 ? -9.422 7.926 10.194 1.00 90.94 126 ARG A O 1
ATOM 997 N N . VAL A 1 127 ? -10.467 7.255 8.331 1.00 91.75 127 VAL A N 1
ATOM 998 C CA . VAL A 1 127 ? -9.445 6.291 7.916 1.00 91.75 127 VAL A CA 1
ATOM 999 C C . VAL A 1 127 ? -9.080 6.484 6.450 1.00 91.75 127 VAL A C 1
ATOM 1001 O O . VAL A 1 127 ? -9.930 6.825 5.628 1.00 91.75 127 VAL A O 1
ATOM 1004 N N . CYS A 1 128 ? -7.808 6.276 6.109 1.00 91.75 128 CYS A N 1
ATOM 1005 C CA . CYS A 1 128 ? -7.339 6.352 4.725 1.00 91.75 128 CYS A CA 1
ATOM 1006 C C . CYS A 1 128 ? -7.840 5.152 3.916 1.00 91.75 128 CYS A C 1
ATOM 1008 O O . CYS A 1 128 ? -8.286 4.157 4.489 1.00 91.75 128 CYS A O 1
ATOM 1010 N N . ASP A 1 129 ? -7.717 5.208 2.590 1.00 88.50 129 ASP A N 1
ATOM 1011 C CA . ASP A 1 129 ? -8.214 4.136 1.714 1.00 88.50 129 ASP A CA 1
ATOM 1012 C C . ASP A 1 129 ? -7.541 2.787 1.968 1.00 88.50 129 ASP A C 1
ATOM 1014 O O . ASP A 1 129 ? -8.149 1.745 1.769 1.00 88.50 129 ASP A O 1
ATOM 1018 N N . THR A 1 130 ? -6.313 2.787 2.490 1.00 91.81 130 THR A N 1
ATOM 1019 C CA . THR A 1 130 ? -5.609 1.558 2.887 1.00 91.81 130 THR A CA 1
ATOM 1020 C C . THR A 1 130 ? -6.102 0.992 4.226 1.00 91.81 130 THR A C 1
ATOM 1022 O O . THR A 1 130 ? -5.958 -0.200 4.479 1.00 91.81 130 THR A O 1
ATOM 1025 N N . CYS A 1 131 ? -6.688 1.826 5.089 1.00 94.44 131 CYS A N 1
ATOM 1026 C CA . CYS A 1 131 ? -7.220 1.447 6.403 1.00 94.44 131 CYS A CA 1
ATOM 1027 C C . CYS A 1 131 ? -8.749 1.257 6.384 1.00 94.44 131 CYS A C 1
ATOM 1029 O O . CYS A 1 131 ? -9.391 1.183 7.435 1.00 94.44 131 CYS A O 1
ATOM 1031 N N . SER A 1 132 ? -9.346 1.162 5.195 1.00 94.06 132 SER A N 1
ATOM 1032 C CA . SER A 1 132 ? -10.781 0.957 5.020 1.00 94.06 132 SER A CA 1
ATOM 1033 C C . SER A 1 132 ? -11.080 -0.050 3.920 1.00 94.06 132 SER A C 1
ATOM 1035 O O . SER A 1 132 ? -10.316 -0.196 2.971 1.00 94.06 132 SER A O 1
ATOM 1037 N N . VAL A 1 133 ? -12.222 -0.715 4.043 1.00 92.81 133 VAL A N 1
ATOM 1038 C CA . VAL A 1 133 ? -12.849 -1.471 2.964 1.00 92.81 133 VAL A CA 1
ATOM 1039 C C . VAL A 1 133 ? -13.992 -0.617 2.426 1.00 92.81 133 VAL A C 1
ATOM 1041 O O . VAL A 1 133 ? -14.892 -0.235 3.179 1.00 92.81 133 VAL A O 1
ATOM 1044 N N . SER A 1 134 ? -13.944 -0.312 1.131 1.00 87.38 134 SER A N 1
ATOM 1045 C CA . SER A 1 134 ? -14.938 0.512 0.438 1.00 87.38 134 SER A CA 1
ATOM 1046 C C . SER A 1 134 ? -15.691 -0.343 -0.584 1.00 87.38 134 SER A C 1
ATOM 1048 O O . SER A 1 134 ? -15.100 -0.821 -1.549 1.00 87.38 134 SER A O 1
ATOM 1050 N N . GLY A 1 135 ? -16.985 -0.561 -0.336 1.00 82.38 135 GLY A N 1
ATOM 1051 C CA . GLY A 1 135 ? -17.959 -1.165 -1.258 1.00 82.38 135 GLY A CA 1
ATOM 1052 C C . GLY A 1 135 ? -19.205 -0.277 -1.312 1.00 82.38 135 GLY A C 1
ATOM 1053 O O . GLY A 1 135 ? -19.082 0.913 -1.577 1.00 82.38 135 GLY A O 1
ATOM 1054 N N . ASP A 1 136 ? -20.378 -0.797 -0.938 1.00 82.50 136 ASP A N 1
ATOM 1055 C CA . ASP A 1 136 ? -21.594 0.027 -0.753 1.00 82.50 136 ASP A CA 1
ATOM 1056 C C . ASP A 1 136 ? -21.511 0.962 0.470 1.00 82.50 136 ASP A C 1
ATOM 1058 O O . ASP A 1 136 ? -22.224 1.959 0.576 1.00 82.50 136 ASP A O 1
ATOM 1062 N N . ARG A 1 137 ? -20.663 0.618 1.445 1.00 89.38 137 ARG A N 1
ATOM 1063 C CA . ARG A 1 137 ? -20.430 1.376 2.680 1.00 89.38 137 ARG A CA 1
ATOM 1064 C C . ARG A 1 137 ? -18.937 1.357 2.986 1.00 89.38 137 ARG A C 1
ATOM 1066 O O . ARG A 1 137 ? -18.307 0.309 2.861 1.00 89.38 137 ARG A O 1
ATOM 1073 N N . ARG A 1 138 ? -18.381 2.491 3.420 1.00 91.62 138 ARG A N 1
ATOM 1074 C CA . ARG A 1 138 ? -16.989 2.580 3.884 1.00 91.62 138 ARG A CA 1
ATOM 1075 C C . ARG A 1 138 ? -16.886 2.121 5.335 1.00 91.62 138 ARG A C 1
ATOM 1077 O O . ARG A 1 138 ? -17.538 2.681 6.219 1.00 91.62 138 ARG A O 1
ATOM 1084 N N . ILE A 1 139 ? -16.070 1.108 5.596 1.00 95.12 139 ILE A N 1
ATOM 1085 C CA . ILE A 1 139 ? -15.892 0.534 6.934 1.00 95.12 139 ILE A CA 1
ATOM 1086 C C . ILE A 1 139 ? -14.391 0.432 7.226 1.00 95.12 139 ILE A C 1
ATOM 1088 O O . ILE A 1 139 ? -13.630 -0.029 6.382 1.00 95.12 139 ILE A O 1
ATOM 1092 N N . CYS A 1 140 ? -13.935 0.875 8.402 1.00 95.44 140 CYS A N 1
ATOM 1093 C CA . CYS A 1 140 ? -12.531 0.708 8.798 1.00 95.44 140 CYS A CA 1
ATOM 1094 C C . CYS A 1 140 ? -12.192 -0.769 9.046 1.00 95.44 140 CYS A C 1
ATOM 1096 O O . CYS A 1 140 ? -13.075 -1.557 9.389 1.00 95.44 140 CYS A O 1
ATOM 1098 N N . LEU A 1 141 ? -10.912 -1.138 8.938 1.00 93.31 141 LEU A N 1
ATOM 1099 C CA . LEU A 1 141 ? -10.476 -2.534 9.093 1.00 93.31 141 LEU A CA 1
ATOM 1100 C C . LEU A 1 141 ? -10.934 -3.161 10.419 1.00 93.31 141 LEU A C 1
ATOM 1102 O O . LEU A 1 141 ? -11.376 -4.304 10.427 1.00 93.31 141 LEU A O 1
ATOM 1106 N N . GLY A 1 142 ? -10.924 -2.395 11.516 1.00 92.69 142 GLY A N 1
ATOM 1107 C CA . GLY A 1 142 ? -11.384 -2.883 12.820 1.00 92.69 142 GLY A CA 1
ATOM 1108 C C . GLY A 1 142 ? -12.883 -3.204 12.885 1.00 92.69 142 GLY A C 1
ATOM 1109 O O . GLY A 1 142 ? -13.272 -4.125 13.593 1.00 92.69 142 GLY A O 1
ATOM 1110 N N . CYS A 1 143 ? -13.723 -2.479 12.138 1.00 94.06 143 CYS A N 1
ATOM 1111 C CA . CYS A 1 143 ? -15.160 -2.765 12.047 1.00 94.06 143 CYS A CA 1
ATOM 1112 C C . CYS A 1 143 ? -15.488 -3.805 10.965 1.00 94.06 143 CYS A C 1
ATOM 1114 O O . CYS A 1 143 ? -16.584 -4.350 10.967 1.00 94.06 143 CYS A O 1
ATOM 1116 N N . ALA A 1 144 ? -14.579 -4.055 10.020 1.00 91.69 144 ALA A N 1
ATOM 1117 C CA . ALA A 1 144 ? -14.726 -5.114 9.023 1.00 91.69 144 ALA A CA 1
ATOM 1118 C C . ALA A 1 144 ? -14.333 -6.493 9.583 1.00 91.69 144 ALA A C 1
ATOM 1120 O O . ALA A 1 144 ? -14.746 -7.518 9.050 1.00 91.69 144 ALA A O 1
ATOM 1121 N N . SER A 1 145 ? -13.529 -6.516 10.651 1.00 85.56 145 SER A N 1
ATOM 1122 C CA . SER A 1 145 ? -13.118 -7.729 11.364 1.00 85.56 145 SER A CA 1
ATOM 1123 C C . SER A 1 145 ? -14.055 -8.160 12.501 1.00 85.56 145 SER A C 1
ATOM 1125 O O . SER A 1 145 ? -13.745 -9.126 13.196 1.00 85.56 145 SER A O 1
ATOM 1127 N N . THR A 1 146 ? -15.148 -7.430 12.727 1.00 73.19 146 THR A N 1
ATOM 1128 C CA . THR A 1 146 ? -16.205 -7.738 13.711 1.00 73.19 146 THR A CA 1
ATOM 1129 C C . THR A 1 146 ? -17.445 -8.246 13.012 1.00 73.19 146 THR A C 1
ATOM 1131 O O . THR A 1 146 ? -17.994 -9.265 13.478 1.00 73.19 146 THR A O 1
#